Protein AF-A0A0V1FCN8-F1 (afdb_monomer_lite)

Secondary structure (DSSP, 8-state):
-------PPP-------PPPP----------STTS-EEEEEEE-TTS-BTTB-EEEEEEETTT--EEEEEES-SSPP-

Organism: NCBI:txid268475

Foldseek 3Di:
DDDDDPDDDDDPPPPPDDDPDDDPPDPPDDPDFPPDWDWDKDAQQVPADVLFGIWIWTQGPPPRDIDIDTDNDPDDDD

Structure (mmCIF, N/CA/C/O backbone):
data_AF-A0A0V1FCN8-F1
#
_entry.id   AF-A0A0V1FCN8-F1
#
loop_
_atom_site.group_PDB
_atom_site.id
_atom_site.type_symbol
_atom_site.label_atom_id
_atom_site.label_alt_id
_atom_site.label_comp_id
_atom_site.label_asym_id
_atom_site.label_entity_id
_atom_site.label_seq_id
_atom_site.pdbx_PDB_ins_code
_atom_site.Cartn_x
_atom_site.Cartn_y
_atom_site.Cartn_z
_atom_site.occupancy
_atom_site.B_iso_or_equiv
_atom_site.auth_seq_id
_atom_site.auth_comp_id
_atom_site.auth_asym_id
_atom_site.auth_atom_id
_atom_site.pdbx_PDB_model_num
ATOM 1 N N . MET A 1 1 ? 16.435 58.535 40.397 1.00 38.97 1 MET A N 1
ATOM 2 C CA . MET A 1 1 ? 15.575 58.371 39.203 1.00 38.97 1 MET A CA 1
ATOM 3 C C . MET A 1 1 ? 16.450 58.624 37.982 1.00 38.97 1 MET A C 1
ATOM 5 O O . MET A 1 1 ? 16.836 59.758 37.779 1.00 38.97 1 MET A O 1
ATOM 9 N N . GLY A 1 2 ? 16.935 57.664 37.204 1.00 42.47 2 GLY A N 1
ATOM 10 C CA . GLY A 1 2 ? 16.881 56.205 37.223 1.00 42.47 2 GLY A CA 1
ATOM 11 C C . GLY A 1 2 ? 18.090 55.690 36.421 1.00 42.47 2 GLY A C 1
ATOM 12 O O . GLY A 1 2 ? 18.593 56.393 35.541 1.00 42.47 2 GLY A O 1
ATOM 13 N N . GLU A 1 3 ? 18.594 54.512 36.774 1.00 42.22 3 GLU A N 1
ATOM 14 C CA . GLU A 1 3 ? 19.743 53.881 36.122 1.00 42.22 3 GLU A CA 1
ATOM 15 C C . GLU A 1 3 ? 19.378 53.479 34.687 1.00 42.22 3 GLU A C 1
ATOM 17 O O . GLU A 1 3 ? 18.387 52.787 34.446 1.00 42.22 3 GLU A O 1
ATOM 22 N N . ARG A 1 4 ? 20.155 53.942 33.702 1.00 44.00 4 ARG A N 1
ATOM 23 C CA . ARG A 1 4 ? 19.977 53.544 32.301 1.00 44.00 4 ARG A CA 1
ATOM 24 C C . ARG A 1 4 ? 20.683 52.210 32.085 1.00 44.00 4 ARG A C 1
ATOM 26 O O . ARG A 1 4 ? 21.868 52.169 31.777 1.00 44.00 4 ARG A O 1
ATOM 33 N N . HIS A 1 5 ? 19.933 51.125 32.238 1.00 42.50 5 HIS A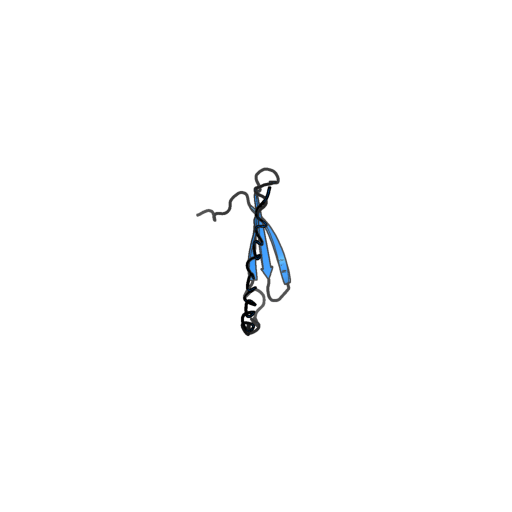 N 1
ATOM 34 C CA . HIS A 1 5 ? 20.330 49.802 31.770 1.00 42.50 5 HIS A CA 1
ATOM 35 C C . HIS A 1 5 ? 20.423 49.804 30.237 1.00 42.50 5 HIS A C 1
ATOM 37 O O . HIS A 1 5 ? 19.411 49.718 29.544 1.00 42.50 5 HIS A O 1
ATOM 43 N N . THR A 1 6 ? 21.631 49.872 29.683 1.00 45.62 6 THR A N 1
ATOM 44 C CA . THR A 1 6 ? 21.872 49.499 28.284 1.00 45.62 6 THR A CA 1
ATOM 45 C C . THR A 1 6 ? 22.053 47.985 28.219 1.00 45.62 6 THR A C 1
ATOM 47 O O . THR A 1 6 ? 23.170 47.479 28.303 1.00 45.62 6 THR A O 1
ATOM 50 N N . GLY A 1 7 ? 20.949 47.242 28.129 1.00 46.22 7 GLY A N 1
ATOM 51 C CA . GLY A 1 7 ? 21.003 45.821 27.789 1.00 46.22 7 GLY A CA 1
ATOM 52 C C . GLY A 1 7 ? 21.443 45.669 26.333 1.00 46.22 7 GLY A C 1
ATOM 53 O O . GLY A 1 7 ? 20.742 46.129 25.434 1.00 46.22 7 GLY A O 1
ATOM 54 N N . SER A 1 8 ? 22.605 45.060 26.086 1.00 51.22 8 SER A N 1
ATOM 55 C CA . SER A 1 8 ? 22.971 44.643 24.733 1.00 51.22 8 SER A CA 1
ATOM 56 C C . SER A 1 8 ? 22.139 43.415 24.350 1.00 51.22 8 SER A C 1
ATOM 58 O O . SER A 1 8 ? 21.986 42.472 25.127 1.00 51.22 8 SER A O 1
ATOM 60 N N . LEU A 1 9 ? 21.545 43.439 23.157 1.00 50.47 9 LEU A N 1
ATOM 61 C CA . LEU A 1 9 ? 20.875 42.270 22.588 1.00 50.47 9 LEU A CA 1
ATOM 62 C C . LEU A 1 9 ? 21.937 41.214 22.235 1.00 50.47 9 LEU A C 1
ATOM 64 O O . LEU A 1 9 ? 22.963 41.573 21.650 1.00 50.47 9 LEU A O 1
ATOM 68 N N . PRO A 1 10 ? 21.727 39.920 22.537 1.00 47.66 10 PRO A N 1
ATOM 69 C CA . PRO A 1 10 ? 22.689 38.897 22.162 1.00 47.66 10 PRO A CA 1
ATOM 70 C C . PRO A 1 10 ? 22.719 38.736 20.638 1.00 47.66 10 PRO A C 1
ATOM 72 O O . PRO A 1 10 ? 21.693 38.536 19.987 1.00 47.66 10 PRO A O 1
ATOM 75 N N . PHE A 1 11 ? 23.920 38.793 20.064 1.00 48.94 11 PHE A N 1
ATOM 76 C CA . PHE A 1 11 ? 24.170 38.446 18.669 1.00 48.94 11 PHE A CA 1
ATOM 77 C C . PHE A 1 11 ? 23.944 36.938 18.481 1.00 48.94 11 PHE A C 1
ATOM 79 O O . PHE A 1 11 ? 24.797 36.114 18.815 1.00 48.94 11 PHE A O 1
ATOM 86 N N . VAL A 1 12 ? 22.773 36.561 17.966 1.00 56.22 12 VAL A N 1
ATOM 87 C CA . VAL A 1 12 ? 22.469 35.169 17.615 1.00 56.22 12 VAL A CA 1
ATOM 88 C C . VAL A 1 12 ? 23.160 34.837 16.294 1.00 56.22 12 VAL A C 1
ATOM 90 O O . VAL A 1 12 ? 22.680 35.177 15.210 1.00 56.22 12 VAL A O 1
ATOM 93 N N . SER A 1 13 ? 24.298 34.148 16.387 1.00 54.59 13 SER A N 1
ATOM 94 C CA . SER A 1 13 ? 24.988 33.569 15.234 1.00 54.59 13 SER A CA 1
ATOM 95 C C . SER A 1 13 ? 24.094 32.522 14.566 1.00 54.59 13 SER A C 1
ATOM 97 O O . SER A 1 13 ? 23.929 31.404 15.060 1.00 54.59 13 SER A O 1
ATOM 99 N N . HIS A 1 14 ? 23.505 32.881 13.425 1.00 57.53 14 HIS A N 1
ATOM 100 C CA . HIS A 1 14 ? 22.848 31.921 12.549 1.00 57.53 14 HIS A CA 1
ATOM 101 C C . HIS A 1 14 ? 23.929 31.088 11.866 1.00 57.53 14 HIS A C 1
ATOM 103 O O . HIS A 1 14 ? 24.494 31.463 10.839 1.00 57.53 14 HIS A O 1
ATOM 109 N N . ARG A 1 15 ? 24.237 29.933 12.459 1.00 63.66 15 ARG A N 1
ATOM 110 C CA . ARG A 1 15 ? 25.110 28.942 11.837 1.00 63.66 15 ARG A CA 1
ATOM 111 C C . ARG A 1 15 ? 24.436 28.467 10.549 1.00 63.66 15 ARG A C 1
ATOM 113 O O . ARG A 1 15 ? 23.458 27.723 10.599 1.00 63.66 15 ARG A O 1
ATOM 120 N N . ALA A 1 16 ? 24.946 28.904 9.399 1.00 64.62 16 ALA A N 1
ATOM 121 C CA . ALA A 1 16 ? 24.481 28.428 8.104 1.00 64.62 16 ALA A CA 1
ATOM 122 C C . ALA A 1 16 ? 24.637 26.901 8.056 1.00 64.62 16 ALA A C 1
ATOM 124 O O . ALA A 1 16 ? 25.750 26.367 8.090 1.00 64.62 16 ALA A O 1
ATOM 125 N N . ARG A 1 17 ? 23.509 26.183 8.029 1.00 66.00 17 ARG A N 1
ATOM 126 C CA . ARG A 1 17 ? 23.508 24.734 7.830 1.00 66.00 17 ARG A CA 1
ATOM 127 C C . ARG A 1 17 ? 24.037 24.477 6.425 1.00 66.00 17 ARG A C 1
ATOM 129 O O . ARG A 1 17 ? 23.389 24.846 5.451 1.00 66.00 17 ARG A O 1
ATOM 136 N N . LYS A 1 18 ? 25.220 23.867 6.317 1.00 64.44 18 LYS A N 1
ATOM 137 C CA . LYS A 1 18 ? 25.710 23.363 5.032 1.00 64.44 18 LYS A CA 1
ATOM 138 C C . LYS A 1 18 ? 24.698 22.335 4.537 1.00 64.44 18 LYS A C 1
ATOM 140 O O . LYS A 1 18 ? 24.487 21.323 5.204 1.00 64.44 18 LYS A O 1
ATOM 145 N N . LEU A 1 19 ? 24.058 22.623 3.406 1.00 64.12 19 LEU A N 1
ATOM 146 C CA . LEU A 1 19 ? 23.192 21.665 2.735 1.00 64.12 19 LEU A CA 1
ATOM 147 C C . LEU A 1 19 ? 24.041 20.422 2.412 1.00 64.12 19 LEU A C 1
ATOM 149 O O . LEU A 1 19 ? 25.150 20.587 1.888 1.00 64.12 19 LEU A O 1
ATOM 153 N N . PRO A 1 20 ? 23.595 19.202 2.758 1.00 69.25 20 PRO A N 1
ATOM 154 C CA . PRO A 1 20 ? 24.324 17.996 2.402 1.00 69.25 20 PRO A CA 1
ATOM 155 C C . PRO A 1 20 ? 24.568 17.988 0.894 1.00 69.25 20 PRO A C 1
ATOM 157 O O . PRO A 1 20 ? 23.647 18.241 0.116 1.00 69.25 20 PRO A O 1
ATOM 160 N N . LYS A 1 21 ? 25.813 17.725 0.482 1.00 67.38 21 LYS A N 1
ATOM 161 C CA . LYS A 1 21 ? 26.136 17.481 -0.928 1.00 67.38 21 LYS A CA 1
ATOM 162 C C . LYS A 1 21 ? 25.194 16.380 -1.404 1.00 67.38 21 LYS A C 1
ATOM 164 O O . LYS A 1 21 ? 25.126 15.337 -0.756 1.00 67.38 21 LYS A O 1
ATOM 169 N N . SER A 1 22 ? 24.432 16.658 -2.460 1.00 66.12 22 SER A N 1
ATOM 170 C CA . SER A 1 22 ? 23.406 15.761 -2.989 1.00 66.12 22 SER A CA 1
ATOM 171 C C . SER A 1 22 ? 23.931 14.329 -3.038 1.00 66.12 22 SER A C 1
ATOM 173 O O . SER A 1 22 ? 24.960 14.076 -3.670 1.00 66.12 22 SER A O 1
ATOM 175 N N . LEU A 1 23 ? 23.237 13.399 -2.380 1.00 66.69 23 LEU A N 1
ATOM 176 C CA . LEU A 1 23 ? 23.438 11.979 -2.635 1.00 66.69 23 LEU A CA 1
ATOM 177 C C . LEU A 1 23 ? 23.222 11.783 -4.134 1.00 66.69 23 LEU A C 1
ATOM 179 O O . LEU A 1 23 ? 22.133 12.046 -4.641 1.00 66.69 23 LEU A O 1
ATOM 183 N N . ALA A 1 24 ? 24.274 11.396 -4.852 1.00 65.50 24 ALA A N 1
ATOM 184 C CA . ALA A 1 24 ? 24.152 10.995 -6.240 1.00 65.50 24 ALA A CA 1
ATOM 185 C C . ALA A 1 24 ? 23.334 9.697 -6.261 1.00 65.50 24 ALA A C 1
ATOM 187 O O . ALA A 1 24 ? 23.873 8.600 -6.124 1.00 65.50 24 ALA A O 1
ATOM 188 N N . VAL A 1 25 ? 22.011 9.832 -6.343 1.00 67.69 25 VAL A N 1
ATOM 189 C CA . VAL A 1 25 ? 21.101 8.700 -6.478 1.00 67.69 25 VAL A CA 1
ATOM 190 C C . VAL A 1 25 ? 21.287 8.177 -7.895 1.00 67.69 25 VAL A C 1
ATOM 192 O O . VAL A 1 25 ? 20.877 8.822 -8.859 1.00 67.69 25 VAL A O 1
ATOM 195 N N . LYS A 1 26 ? 21.949 7.023 -8.040 1.00 72.06 26 LYS A N 1
ATOM 196 C CA . LYS A 1 26 ? 21.945 6.304 -9.318 1.00 72.06 26 LYS A CA 1
ATOM 197 C C . LYS A 1 26 ? 20.485 6.006 -9.680 1.00 72.06 26 LYS A C 1
ATOM 199 O O . LYS A 1 26 ? 19.791 5.418 -8.848 1.00 72.06 26 LYS A O 1
ATOM 204 N N . PRO A 1 27 ? 20.011 6.385 -10.879 1.00 62.59 27 PRO A N 1
ATOM 205 C CA . PRO A 1 27 ? 18.671 6.032 -11.318 1.00 62.59 27 PRO A CA 1
ATOM 206 C C . PRO A 1 27 ? 18.511 4.514 -11.284 1.00 62.59 27 PRO A C 1
ATOM 208 O O . PRO A 1 27 ? 19.329 3.782 -11.846 1.00 62.59 27 PRO A O 1
ATOM 211 N N . LEU A 1 28 ? 17.473 4.046 -10.601 1.00 65.50 28 LEU A N 1
ATOM 212 C CA . LEU A 1 28 ? 17.135 2.633 -10.552 1.00 65.50 28 LEU A CA 1
ATOM 213 C C . LEU A 1 28 ? 16.467 2.263 -11.881 1.00 65.50 28 LEU A C 1
ATOM 215 O O . LEU A 1 28 ? 15.282 2.516 -12.086 1.00 65.50 28 LEU A O 1
ATOM 219 N N . VAL A 1 29 ? 17.259 1.746 -12.821 1.00 63.47 29 VAL A N 1
ATOM 220 C CA . VAL A 1 29 ? 16.777 1.328 -14.142 1.00 63.47 29 VAL A CA 1
ATOM 221 C C . VAL A 1 29 ? 16.330 -0.128 -14.053 1.00 63.47 29 VAL A C 1
ATOM 223 O O . VAL A 1 29 ? 17.156 -1.037 -14.022 1.00 63.47 29 VAL A O 1
ATOM 226 N N . SER A 1 30 ? 15.018 -0.360 -13.988 1.00 60.97 30 SER A N 1
ATOM 227 C CA . SER A 1 30 ? 14.438 -1.701 -14.103 1.00 60.97 30 SER A CA 1
ATOM 228 C C . SER A 1 30 ? 14.275 -2.073 -15.578 1.00 60.97 30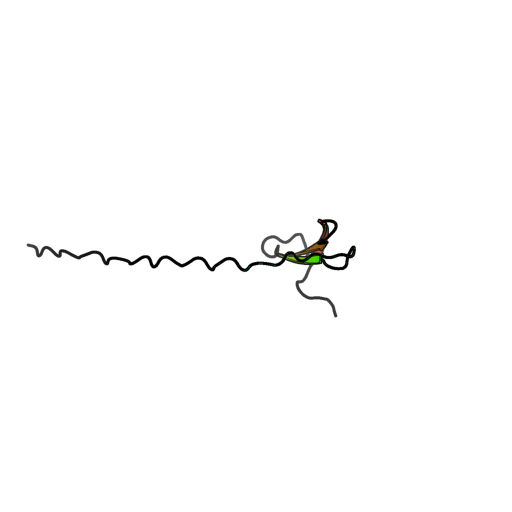 SER A C 1
ATOM 230 O O . SER A 1 30 ? 13.584 -1.369 -16.315 1.00 60.97 30 SER A O 1
ATOM 232 N N . THR A 1 31 ? 14.877 -3.180 -16.011 1.00 64.56 31 THR A N 1
ATOM 233 C CA . THR A 1 31 ? 14.806 -3.675 -17.399 1.00 64.56 31 THR A CA 1
ATOM 234 C C . THR A 1 31 ? 13.622 -4.611 -17.667 1.00 64.56 31 THR A C 1
ATOM 236 O O . THR A 1 31 ? 13.408 -4.989 -18.814 1.00 64.56 31 THR A O 1
ATOM 239 N N . ASN A 1 32 ? 12.842 -4.980 -16.642 1.00 64.06 32 ASN A N 1
ATOM 240 C CA . ASN A 1 32 ? 11.707 -5.899 -16.753 1.00 64.06 32 ASN A CA 1
ATOM 241 C C . ASN A 1 32 ? 10.402 -5.243 -16.259 1.00 64.06 32 ASN A C 1
ATOM 243 O O . ASN A 1 32 ? 10.372 -4.565 -15.229 1.00 64.06 32 ASN A O 1
ATOM 247 N N . LEU A 1 33 ? 9.315 -5.462 -17.001 1.00 59.66 33 LEU A N 1
ATOM 248 C CA . LEU A 1 33 ? 7.958 -5.083 -16.618 1.00 59.66 33 LEU A CA 1
ATOM 249 C C . LEU A 1 33 ? 7.603 -5.778 -15.291 1.00 59.66 33 LEU A C 1
ATOM 251 O O . LEU A 1 33 ? 7.784 -6.979 -15.143 1.00 59.66 33 LEU A O 1
ATOM 255 N N . MET A 1 34 ? 7.095 -5.017 -14.318 1.00 63.59 34 MET A N 1
ATOM 256 C CA . MET A 1 34 ? 6.665 -5.513 -12.993 1.00 63.59 34 MET A CA 1
ATOM 257 C C . MET A 1 34 ? 7.766 -5.952 -12.011 1.00 63.59 34 MET A C 1
ATOM 259 O O . MET A 1 34 ? 7.433 -6.371 -10.908 1.00 63.59 34 MET A O 1
ATOM 263 N N . SER A 1 35 ? 9.062 -5.811 -12.322 1.00 71.25 35 SER A N 1
ATOM 264 C CA . SER A 1 35 ? 10.118 -6.252 -11.389 1.00 71.25 35 SER A CA 1
ATOM 265 C C . SER A 1 35 ? 10.252 -5.384 -10.137 1.00 71.25 35 SER A C 1
ATOM 267 O O . SER A 1 35 ? 10.832 -5.815 -9.145 1.00 71.25 35 SER A O 1
ATOM 269 N N . GLN A 1 36 ? 9.776 -4.140 -10.198 1.00 81.38 36 GLN A N 1
ATOM 270 C CA . GLN A 1 36 ? 9.845 -3.191 -9.095 1.00 81.38 36 GLN A CA 1
ATOM 271 C C . GLN A 1 36 ? 8.603 -2.307 -9.048 1.00 81.38 36 GLN A C 1
ATOM 273 O O . GLN A 1 36 ? 8.129 -1.793 -10.068 1.00 81.38 36 GLN A O 1
ATOM 278 N N . ALA A 1 37 ? 8.155 -2.039 -7.826 1.00 88.31 37 ALA A N 1
ATOM 279 C CA . ALA A 1 37 ? 7.174 -1.013 -7.526 1.00 88.31 37 ALA A CA 1
ATOM 280 C C . ALA A 1 37 ? 7.495 -0.319 -6.203 1.00 88.31 37 ALA A C 1
ATOM 282 O O . ALA A 1 37 ? 8.117 -0.904 -5.315 1.00 88.31 37 ALA A O 1
ATOM 283 N N . GLN A 1 38 ? 7.028 0.916 -6.086 1.00 91.00 38 GLN A N 1
ATOM 284 C CA . GLN A 1 38 ? 7.012 1.646 -4.835 1.00 91.00 38 GLN A CA 1
ATOM 285 C C . GLN A 1 38 ? 5.685 1.358 -4.142 1.00 91.00 38 GLN A C 1
ATOM 287 O O . GLN A 1 38 ? 4.623 1.536 -4.739 1.00 91.00 38 GLN A O 1
ATOM 292 N N . VAL A 1 39 ? 5.760 0.916 -2.889 1.00 92.69 39 VAL A N 1
ATOM 293 C CA . VAL A 1 39 ? 4.591 0.726 -2.032 1.00 92.69 39 VAL A CA 1
ATOM 294 C C . VAL A 1 39 ? 4.608 1.801 -0.959 1.00 92.69 39 VAL A C 1
ATOM 296 O O . VAL A 1 39 ? 5.623 1.981 -0.288 1.00 92.69 39 VAL A O 1
ATOM 299 N N . ASP A 1 40 ? 3.498 2.514 -0.812 1.00 92.88 40 ASP A N 1
ATOM 300 C CA . ASP A 1 40 ? 3.316 3.527 0.228 1.00 92.88 40 ASP A CA 1
ATOM 301 C C . ASP A 1 40 ? 1.932 3.392 0.870 1.00 92.88 40 ASP A C 1
ATOM 303 O O . ASP A 1 40 ? 1.019 2.793 0.294 1.00 92.88 40 ASP A O 1
ATOM 307 N N . LEU A 1 41 ? 1.779 3.947 2.067 1.00 94.25 41 LEU A N 1
ATOM 308 C CA . LEU A 1 41 ? 0.558 3.894 2.849 1.00 94.25 41 LEU A CA 1
ATOM 309 C C . LEU A 1 41 ? 0.123 5.299 3.267 1.00 94.25 41 LEU A C 1
ATOM 311 O O . LEU A 1 41 ? 0.701 5.916 4.164 1.00 94.25 41 LEU A O 1
ATOM 315 N N . ILE A 1 42 ? -0.973 5.766 2.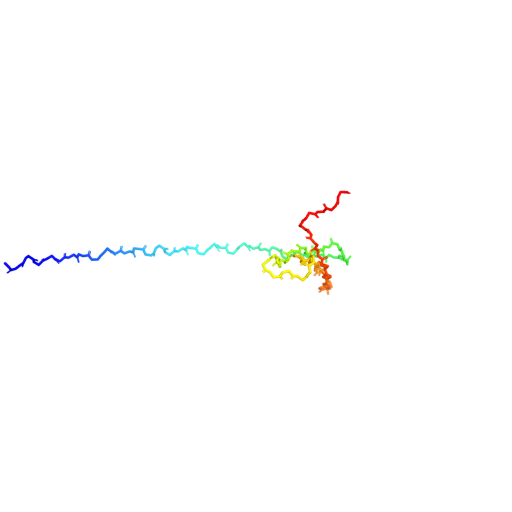678 1.00 94.88 42 ILE A N 1
ATOM 316 C CA . ILE A 1 42 ? -1.577 7.049 3.028 1.00 94.88 42 ILE A CA 1
ATOM 317 C C . ILE A 1 42 ? -2.464 6.858 4.259 1.00 94.88 42 ILE A C 1
ATOM 319 O O . ILE A 1 42 ? -3.306 5.958 4.307 1.00 94.88 42 ILE A O 1
ATOM 323 N N . ASN A 1 43 ? -2.269 7.706 5.269 1.00 94.25 43 ASN A N 1
ATOM 324 C CA . ASN A 1 43 ? -2.995 7.646 6.532 1.00 94.25 43 ASN A CA 1
ATOM 325 C C . ASN A 1 43 ? -4.230 8.557 6.524 1.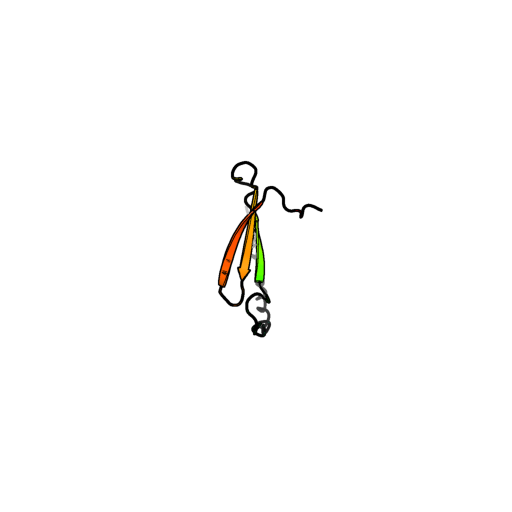00 94.25 43 ASN A C 1
ATOM 327 O O . ASN A 1 43 ? -4.094 9.775 6.459 1.00 94.25 43 ASN A O 1
ATOM 331 N N . PHE A 1 44 ? -5.407 7.957 6.680 1.00 93.62 44 PHE A N 1
ATOM 332 C CA . PHE A 1 44 ? -6.710 8.618 6.791 1.00 93.62 44 PHE A CA 1
ATOM 333 C C . PHE A 1 44 ? -7.328 8.465 8.189 1.00 93.62 44 PHE A C 1
ATOM 335 O O . PHE A 1 44 ? -8.507 8.719 8.390 1.00 93.62 44 PHE A O 1
ATOM 342 N N . GLN A 1 45 ? -6.550 8.078 9.200 1.00 91.75 45 GLN A N 1
ATOM 343 C CA . GLN A 1 45 ? -7.075 7.778 10.534 1.00 91.75 45 GLN A CA 1
ATOM 344 C C . GLN A 1 45 ? -7.803 8.955 11.213 1.00 91.75 45 GLN A C 1
ATOM 346 O O . GLN A 1 45 ? -8.673 8.717 12.046 1.00 91.75 45 GLN A O 1
ATOM 351 N N . THR A 1 46 ? -7.471 10.207 10.880 1.00 94.38 46 THR A N 1
ATOM 352 C CA . THR A 1 46 ? -8.153 11.398 11.419 1.00 94.38 46 THR A CA 1
ATOM 353 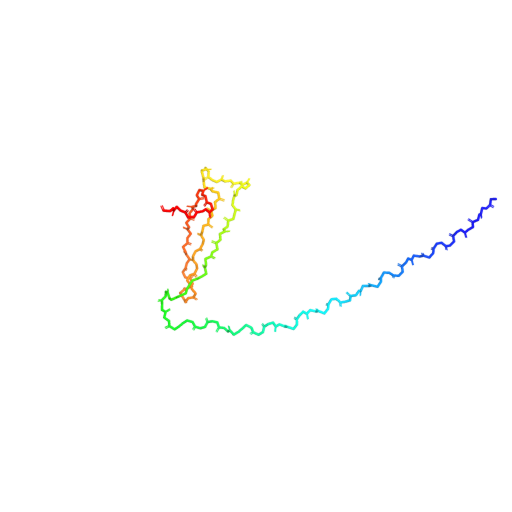C C . THR A 1 46 ? -9.483 11.704 10.727 1.00 94.38 46 THR A C 1
ATOM 355 O O . THR A 1 46 ? -10.287 12.439 11.289 1.00 94.38 46 THR A O 1
ATOM 358 N N . MET A 1 47 ? -9.714 11.160 9.529 1.00 95.75 47 MET A N 1
ATOM 359 C CA . MET A 1 47 ? -10.949 11.296 8.748 1.00 95.75 47 MET A CA 1
ATOM 360 C C . MET A 1 47 ? -11.197 9.999 7.956 1.00 95.75 47 MET A C 1
ATOM 362 O O . MET A 1 47 ? -10.958 9.969 6.747 1.00 95.75 47 MET A O 1
ATOM 366 N N . PRO A 1 48 ? -11.585 8.903 8.635 1.00 94.50 48 PRO A N 1
ATOM 367 C CA . PRO A 1 48 ? -11.775 7.615 7.983 1.00 94.50 48 PRO A CA 1
ATOM 368 C C . PRO A 1 48 ? -13.038 7.598 7.122 1.00 94.50 48 PRO A C 1
ATOM 370 O O . PRO A 1 48 ? -14.016 8.283 7.426 1.00 94.50 48 PRO A O 1
ATOM 373 N N . ASP A 1 49 ? -13.026 6.757 6.091 1.00 94.88 49 ASP A N 1
ATOM 374 C CA . ASP A 1 49 ? -14.215 6.429 5.306 1.00 94.88 49 ASP A CA 1
ATOM 375 C C . ASP A 1 49 ? -14.768 5.079 5.781 1.00 94.88 49 ASP A C 1
ATOM 377 O O . ASP A 1 49 ? -14.241 4.008 5.460 1.00 94.88 49 ASP A O 1
ATOM 381 N N . GLY A 1 50 ? -15.773 5.131 6.657 1.00 95.25 50 GLY A N 1
ATOM 382 C CA . GLY A 1 50 ? -16.285 3.955 7.360 1.00 95.25 50 GLY A CA 1
ATOM 383 C C . GLY A 1 50 ? -15.188 3.237 8.155 1.00 95.25 50 GLY A C 1
ATOM 384 O O . GLY A 1 50 ? -14.526 3.826 9.012 1.00 95.25 50 GLY A O 1
ATOM 385 N N . ASP A 1 51 ? -14.980 1.953 7.860 1.00 95.25 51 ASP A N 1
ATOM 386 C CA . ASP A 1 51 ? -13.935 1.144 8.500 1.00 95.25 51 ASP A CA 1
ATOM 387 C C . ASP A 1 51 ? -12.527 1.398 7.936 1.00 95.25 51 ASP A C 1
ATOM 389 O O . ASP A 1 51 ? -11.535 0.942 8.515 1.00 95.25 51 ASP A O 1
ATOM 393 N N . TYR A 1 52 ? -12.416 2.073 6.791 1.00 95.25 52 TYR A N 1
ATOM 394 C CA . TYR A 1 52 ? -11.166 2.216 6.058 1.00 95.25 52 TYR A CA 1
ATOM 395 C C . TYR A 1 52 ? -10.396 3.441 6.548 1.00 95.25 52 TYR A C 1
ATOM 397 O O . TYR A 1 52 ? -10.845 4.583 6.469 1.00 95.25 52 TYR A O 1
ATOM 405 N N . LYS A 1 53 ? -9.200 3.182 7.079 1.00 96.75 53 LYS A N 1
ATOM 406 C CA . LYS A 1 53 ? -8.342 4.184 7.733 1.00 96.75 53 LYS A CA 1
ATOM 407 C C . LYS A 1 53 ? -7.065 4.454 6.956 1.00 96.75 53 LYS A C 1
ATOM 409 O O . LYS A 1 53 ? -6.326 5.375 7.301 1.00 96.75 53 LYS A O 1
ATOM 414 N N . TYR A 1 54 ? -6.784 3.651 5.936 1.00 95.81 54 TYR A N 1
ATOM 415 C CA . TYR A 1 54 ? -5.563 3.744 5.155 1.00 95.81 54 TYR A CA 1
ATOM 416 C C . TYR A 1 54 ? -5.842 3.452 3.682 1.00 95.81 54 TYR A C 1
ATOM 418 O O . TYR A 1 54 ? -6.766 2.711 3.351 1.00 95.81 54 TYR A O 1
ATOM 426 N N . ILE A 1 55 ? -5.004 3.995 2.803 1.00 95.94 55 ILE A N 1
ATOM 427 C CA . ILE A 1 55 ? -4.961 3.623 1.387 1.00 95.94 55 ILE A CA 1
ATOM 428 C C . ILE A 1 55 ? -3.548 3.140 1.090 1.00 95.94 55 ILE A C 1
ATOM 430 O O . ILE A 1 55 ? -2.589 3.899 1.237 1.00 95.94 55 ILE A O 1
ATOM 434 N N . MET A 1 56 ? -3.417 1.883 0.677 1.00 95.44 56 MET A N 1
ATOM 435 C CA . MET A 1 56 ? -2.170 1.375 0.122 1.00 95.44 56 MET A CA 1
ATOM 436 C C . MET A 1 56 ? -2.071 1.811 -1.334 1.00 95.44 56 MET A C 1
ATOM 438 O O . MET A 1 56 ? -3.016 1.647 -2.107 1.00 95.44 56 MET A O 1
ATOM 442 N N . THR A 1 57 ? -0.917 2.350 -1.699 1.00 95.62 57 THR A N 1
ATOM 443 C CA . THR A 1 57 ? -0.581 2.691 -3.076 1.00 95.62 57 THR A CA 1
ATOM 444 C C . THR A 1 57 ? 0.512 1.753 -3.560 1.00 95.62 57 THR A C 1
ATOM 446 O O . THR A 1 57 ? 1.495 1.523 -2.858 1.00 95.62 57 THR A O 1
ATOM 449 N N . TYR A 1 58 ? 0.326 1.191 -4.748 1.00 93.75 58 TYR A N 1
ATOM 450 C CA . TYR A 1 58 ? 1.340 0.415 -5.449 1.00 93.75 58 TYR A CA 1
ATOM 451 C C . TYR A 1 58 ? 1.610 1.108 -6.776 1.00 93.75 58 TYR A C 1
ATOM 453 O O . TYR A 1 58 ? 0.759 1.108 -7.665 1.00 93.75 58 TYR A O 1
ATOM 461 N N . LEU A 1 59 ? 2.785 1.716 -6.900 1.00 93.00 59 LEU A N 1
ATOM 462 C CA . LEU A 1 59 ? 3.201 2.427 -8.098 1.00 93.00 59 LEU A CA 1
ATOM 463 C C . LEU A 1 59 ? 4.255 1.612 -8.836 1.00 93.00 59 LEU A C 1
ATOM 465 O O . LEU A 1 59 ? 5.396 1.482 -8.388 1.00 93.00 59 LEU A O 1
ATOM 469 N N . ASN A 1 60 ? 3.889 1.094 -10.002 1.00 87.81 60 ASN A N 1
ATOM 470 C CA . ASN A 1 60 ? 4.822 0.379 -10.852 1.00 87.81 60 ASN A CA 1
ATOM 471 C C . ASN A 1 60 ? 5.907 1.333 -11.374 1.00 87.81 60 ASN A C 1
ATOM 473 O O . ASN A 1 60 ? 5.607 2.350 -12.003 1.00 87.81 60 ASN A O 1
ATOM 477 N N . HIS A 1 61 ? 7.182 1.001 -11.159 1.00 82.44 61 HIS A N 1
ATOM 478 C CA . HIS A 1 61 ? 8.269 1.910 -11.532 1.00 82.44 61 HIS A CA 1
ATOM 479 C C . HIS A 1 61 ? 8.402 2.101 -13.046 1.00 82.44 61 HIS A C 1
ATOM 481 O O . HIS A 1 61 ? 8.780 3.197 -13.473 1.00 82.44 61 HIS A O 1
ATOM 487 N N . PHE A 1 62 ? 8.077 1.071 -13.830 1.00 80.06 62 PHE A N 1
ATOM 488 C CA . PHE A 1 62 ? 8.280 1.043 -15.276 1.00 80.06 62 PHE A CA 1
ATOM 489 C C . PHE A 1 62 ? 7.113 1.680 -16.040 1.00 80.06 62 PHE A C 1
ATOM 491 O O . PHE A 1 62 ? 7.295 2.648 -16.767 1.00 80.06 62 PHE A O 1
ATOM 498 N N . THR A 1 63 ? 5.899 1.176 -15.827 1.00 84.06 63 THR A N 1
ATOM 499 C CA . THR A 1 63 ? 4.679 1.626 -16.520 1.00 84.06 63 THR A CA 1
ATOM 500 C C . THR A 1 63 ? 4.046 2.862 -15.889 1.00 84.06 63 THR A C 1
ATOM 502 O O . THR A 1 63 ? 3.153 3.454 -16.487 1.00 84.06 63 THR A O 1
ATOM 505 N N . LYS A 1 64 ? 4.467 3.236 -14.671 1.00 83.06 64 LYS A N 1
ATOM 506 C CA . LYS A 1 64 ? 3.811 4.257 -13.834 1.00 83.06 64 LYS A CA 1
ATOM 507 C C . LYS A 1 64 ? 2.337 3.960 -13.528 1.00 83.06 64 LYS A C 1
ATOM 509 O O . LYS A 1 64 ? 1.633 4.838 -13.040 1.00 83.06 64 LYS A O 1
ATOM 514 N N . PHE A 1 65 ? 1.875 2.730 -13.765 1.00 88.88 65 PHE A N 1
ATOM 515 C CA . PHE A 1 65 ? 0.549 2.282 -13.353 1.00 88.88 65 PHE A CA 1
ATOM 516 C C . PHE A 1 65 ? 0.442 2.275 -11.824 1.00 88.88 65 PHE A C 1
ATOM 518 O O . PHE A 1 65 ? 1.363 1.817 -11.141 1.00 88.88 65 PHE A O 1
ATOM 525 N N . CYS A 1 66 ? -0.673 2.785 -11.299 1.00 92.12 66 CYS A N 1
ATOM 526 C CA . CYS A 1 66 ? -0.918 2.926 -9.868 1.00 92.12 66 CYS A CA 1
ATOM 527 C C . CYS A 1 66 ? -2.155 2.122 -9.456 1.00 92.12 66 CYS A C 1
ATOM 529 O O . CYS A 1 66 ? -3.219 2.276 -10.055 1.00 92.12 66 CYS A O 1
ATOM 531 N N . ILE A 1 67 ? -2.016 1.296 -8.421 1.00 94.00 67 ILE A N 1
ATOM 532 C CA . ILE A 1 67 ? -3.125 0.590 -7.773 1.00 94.00 67 ILE A CA 1
ATOM 533 C C . ILE A 1 67 ? -3.369 1.242 -6.416 1.00 94.00 67 ILE A C 1
ATOM 535 O O . ILE A 1 67 ? -2.427 1.449 -5.648 1.00 94.00 67 ILE A O 1
ATOM 539 N N . LEU A 1 68 ? -4.636 1.536 -6.124 1.00 95.31 68 LEU A N 1
ATOM 540 C CA . LEU A 1 68 ? -5.093 2.033 -4.831 1.00 95.31 68 LEU A CA 1
ATOM 541 C C . LEU A 1 68 ? -5.953 0.961 -4.167 1.00 95.31 68 LEU A C 1
ATOM 543 O O . LEU A 1 68 ? -6.916 0.478 -4.763 1.00 95.31 68 LEU A O 1
ATOM 547 N N . SER A 1 69 ? -5.616 0.595 -2.935 1.00 95.06 69 SER A N 1
ATOM 548 C CA . SER A 1 69 ? -6.370 -0.396 -2.166 1.00 95.06 69 SER A CA 1
ATOM 549 C C . SER A 1 69 ? -6.735 0.166 -0.792 1.00 95.06 69 SER A C 1
ATOM 551 O O . SER A 1 69 ? -5.831 0.519 -0.028 1.00 95.06 69 SER A O 1
ATOM 553 N N . PRO A 1 70 ? -8.033 0.273 -0.455 1.00 95.31 70 PRO A N 1
ATOM 554 C CA . PRO A 1 70 ? -8.457 0.749 0.854 1.00 95.31 70 PRO A CA 1
ATOM 555 C C . PRO A 1 70 ? -8.216 -0.336 1.911 1.00 95.31 70 PRO A C 1
ATOM 557 O O . PRO A 1 70 ? -8.555 -1.502 1.711 1.00 95.31 70 PRO A O 1
ATOM 560 N N . LEU A 1 71 ? -7.644 0.047 3.054 1.00 95.12 71 LEU A N 1
ATOM 561 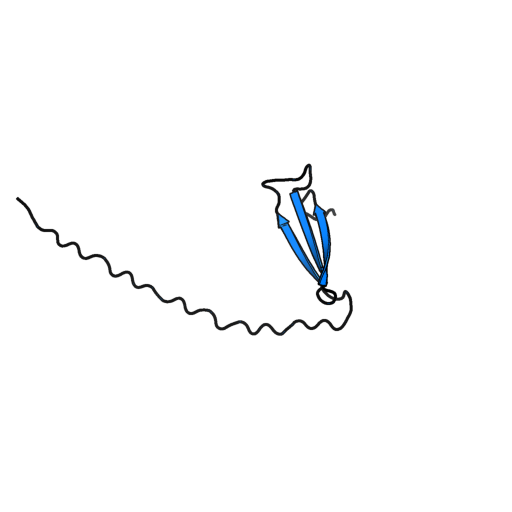C CA . LEU A 1 71 ? -7.309 -0.857 4.154 1.00 95.12 71 LEU A CA 1
ATOM 562 C C . LEU A 1 71 ? -7.938 -0.395 5.473 1.00 95.12 71 LEU A C 1
ATOM 564 O O . LEU A 1 71 ? -7.940 0.791 5.821 1.00 95.12 71 LEU A O 1
ATOM 568 N N . LYS A 1 72 ? -8.436 -1.366 6.243 1.00 94.69 72 LYS A N 1
ATOM 569 C CA . LYS A 1 72 ? -9.006 -1.146 7.583 1.00 94.69 72 LYS A CA 1
ATOM 570 C C . LYS A 1 72 ? -7.936 -1.074 8.674 1.00 94.69 72 LYS A C 1
ATOM 572 O O . LYS A 1 72 ? -8.102 -0.382 9.679 1.00 94.69 72 LYS A O 1
ATOM 577 N N . SER A 1 73 ? -6.821 -1.776 8.475 1.00 91.12 73 SER A N 1
ATOM 578 C CA . SER A 1 73 ? -5.709 -1.846 9.419 1.00 91.12 73 SER A CA 1
ATOM 579 C C . SER A 1 73 ? -4.369 -1.590 8.724 1.00 91.12 73 SER A C 1
ATOM 581 O O . SER A 1 73 ? -4.261 -1.631 7.502 1.00 91.12 73 SER A O 1
ATOM 583 N N . LYS A 1 74 ? -3.346 -1.303 9.532 1.00 88.31 74 LYS A N 1
ATOM 584 C CA . LYS A 1 74 ? -1.963 -1.089 9.086 1.00 88.31 74 LYS A CA 1
ATOM 585 C C . LYS A 1 74 ? -1.148 -2.379 8.970 1.00 88.31 74 LYS A C 1
ATOM 587 O O . LYS A 1 74 ? -0.013 -2.330 8.509 1.00 88.31 74 LYS A O 1
ATOM 592 N N . ARG A 1 75 ? -1.671 -3.492 9.486 1.00 84.81 75 ARG A N 1
ATOM 593 C CA . ARG A 1 75 ? -0.953 -4.764 9.590 1.00 84.81 75 ARG A CA 1
ATOM 594 C C . ARG A 1 75 ? -1.409 -5.690 8.472 1.00 84.81 75 ARG A C 1
ATOM 596 O O . ARG A 1 75 ? -2.578 -5.656 8.097 1.00 84.81 75 ARG A O 1
ATOM 603 N N . ALA A 1 76 ? -0.481 -6.496 7.968 1.00 76.69 76 ALA A N 1
ATOM 604 C CA . ALA A 1 76 ? -0.845 -7.645 7.157 1.00 76.69 76 ALA A CA 1
ATOM 605 C C . ALA A 1 76 ? -1.648 -8.626 8.022 1.00 76.69 76 ALA A C 1
ATOM 607 O O . ALA A 1 76 ? -1.375 -8.759 9.219 1.00 76.69 76 ALA A O 1
ATOM 608 N N . GLU A 1 77 ? -2.644 -9.261 7.419 1.00 75.62 77 GLU A N 1
ATOM 609 C CA . GLU A 1 77 ? -3.261 -10.456 7.991 1.00 75.62 77 GLU A CA 1
ATOM 610 C C . GLU A 1 77 ? -2.267 -11.616 7.816 1.00 75.62 77 GLU A C 1
ATOM 612 O O . GLU A 1 77 ? -1.564 -11.668 6.803 1.00 75.62 77 GLU A O 1
ATOM 617 N N . GLU A 1 78 ? -2.136 -12.454 8.847 1.00 60.69 78 GLU A N 1
ATOM 618 C CA . GLU A 1 78 ? -1.266 -13.643 8.848 1.00 60.69 78 GLU A CA 1
ATOM 619 C C . GLU A 1 78 ? -1.926 -14.813 8.113 1.00 60.69 78 GLU A C 1
ATOM 621 O O . GLU A 1 78 ? -3.153 -15.001 8.296 1.00 60.69 78 GLU A O 1
#

pLDDT: mean 76.07, std 18.04, range [38.97, 96.75]

Sequence (78 aa):
MGERHTGSLPFVSHRARKLPKSLAVKPLVSTNLMSQAQVDLINFQTMPDGDYKYIMTYLNHFTKFCILSPLKSKRAEE

Radius of gyration: 25.88 Å; chains: 1; bounding box: 42×72×57 Å